Protein AF-A0A960NPB0-F1 (afdb_monomer)

Radius of gyration: 11.84 Å; Cα contacts (8 Å, |Δi|>4): 55; chains: 1; bounding box: 25×20×27 Å

Secondary structure (DSSP, 8-state):
-EEEEEEETTEEEEEEE---TT-S--B--SGGGTT-SSSSBPP-

pLDDT: mean 95.13, std 4.95, range [66.88, 98.31]

Structure (mmCIF, N/CA/C/O backbone):
data_AF-A0A960NPB0-F1
#
_entry.id   AF-A0A960NPB0-F1
#
loop_
_atom_site.group_PDB
_atom_site.id
_atom_site.type_s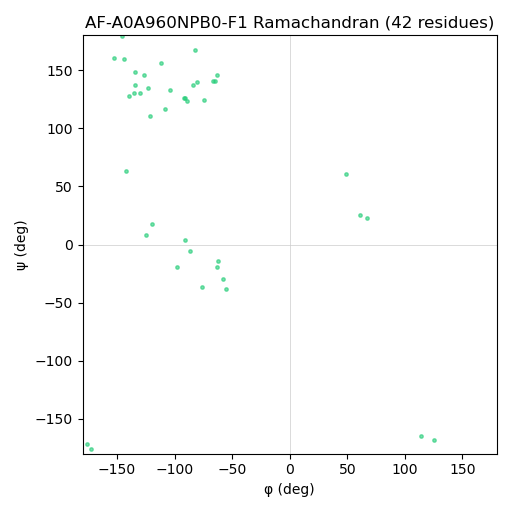ymbol
_atom_site.label_atom_id
_atom_site.label_alt_id
_atom_site.label_comp_id
_atom_site.label_asym_id
_atom_site.label_entity_id
_atom_site.label_seq_id
_atom_site.pdbx_PDB_ins_code
_atom_site.Cartn_x
_atom_site.Cartn_y
_atom_site.Cartn_z
_atom_site.occupancy
_atom_site.B_iso_or_equiv
_atom_site.auth_seq_id
_atom_site.auth_comp_id
_atom_site.auth_asym_id
_atom_site.auth_atom_id
_atom_site.pdbx_PDB_model_num
ATOM 1 N N . MET A 1 1 ? -5.390 -12.528 -10.616 1.00 88.31 1 MET A N 1
ATOM 2 C CA . MET A 1 1 ? -5.357 -12.569 -9.137 1.00 88.31 1 MET A CA 1
ATOM 3 C C . MET A 1 1 ? -3.909 -12.723 -8.709 1.00 88.31 1 MET A C 1
ATOM 5 O O . MET A 1 1 ? -3.157 -13.309 -9.476 1.00 88.31 1 MET A O 1
ATOM 9 N N . GLY A 1 2 ? -3.516 -12.189 -7.556 1.00 96.19 2 GLY A N 1
ATOM 10 C CA . GLY A 1 2 ? -2.139 -12.205 -7.052 1.00 96.19 2 GLY A CA 1
ATOM 11 C C . GLY A 1 2 ? -1.500 -10.818 -6.974 1.00 96.19 2 GLY A C 1
ATOM 12 O O . GLY A 1 2 ? -2.204 -9.809 -7.040 1.00 96.19 2 GLY A O 1
ATOM 13 N N . ALA A 1 3 ? -0.174 -10.801 -6.833 1.00 97.69 3 ALA A N 1
ATOM 14 C CA . ALA A 1 3 ? 0.672 -9.612 -6.780 1.00 97.69 3 ALA A CA 1
ATOM 15 C C . ALA A 1 3 ? 1.477 -9.500 -8.083 1.00 97.69 3 ALA A C 1
ATOM 17 O O . ALA A 1 3 ? 2.267 -10.387 -8.403 1.00 97.69 3 ALA A O 1
ATOM 18 N N . ILE A 1 4 ? 1.244 -8.440 -8.858 1.00 97.50 4 ILE A N 1
ATOM 19 C CA . ILE A 1 4 ? 1.828 -8.264 -10.194 1.00 97.50 4 ILE A CA 1
ATOM 20 C C . ILE A 1 4 ? 2.636 -6.961 -10.219 1.00 97.50 4 ILE A C 1
ATOM 22 O O . ILE A 1 4 ? 2.030 -5.886 -10.155 1.00 97.50 4 ILE A O 1
ATOM 26 N N . PRO A 1 5 ? 3.977 -7.028 -10.311 1.00 97.56 5 PRO A N 1
ATOM 27 C CA . PRO A 1 5 ? 4.814 -5.849 -10.497 1.00 97.56 5 PRO A CA 1
ATOM 28 C C . PRO A 1 5 ? 4.529 -5.152 -11.831 1.00 97.56 5 PRO A C 1
ATOM 30 O O . PRO A 1 5 ? 4.258 -5.806 -12.838 1.00 97.56 5 PRO A O 1
ATOM 33 N N . TYR A 1 6 ? 4.633 -3.827 -11.851 1.00 96.50 6 TYR A N 1
ATOM 34 C CA . TYR A 1 6 ? 4.531 -3.024 -13.064 1.00 96.50 6 TYR A CA 1
ATOM 35 C C . TYR A 1 6 ? 5.487 -1.827 -13.033 1.00 96.50 6 TYR A C 1
ATOM 37 O O . TYR A 1 6 ? 5.927 -1.373 -11.975 1.00 96.50 6 TYR A O 1
ATOM 45 N N . ALA A 1 7 ? 5.772 -1.296 -14.220 1.00 97.75 7 ALA A N 1
ATOM 46 C CA . ALA A 1 7 ? 6.521 -0.065 -14.431 1.00 97.75 7 ALA A CA 1
ATOM 47 C C . ALA A 1 7 ? 5.812 0.777 -15.499 1.00 97.75 7 ALA A C 1
ATOM 49 O O . ALA A 1 7 ? 5.461 0.261 -16.560 1.00 97.75 7 ALA A O 1
ATOM 50 N N . GLY A 1 8 ? 5.583 2.059 -15.218 1.00 94.25 8 GLY A N 1
ATOM 51 C CA . GLY A 1 8 ? 4.931 2.999 -16.126 1.00 94.25 8 GLY A CA 1
ATOM 52 C C . GLY A 1 8 ? 5.488 4.414 -15.994 1.00 94.25 8 GLY A C 1
ATOM 53 O O . GLY A 1 8 ? 6.366 4.680 -15.176 1.00 94.25 8 GLY A O 1
ATOM 54 N N . ILE A 1 9 ? 4.954 5.342 -16.792 1.00 92.75 9 ILE A N 1
ATOM 55 C CA . ILE A 1 9 ? 5.416 6.743 -16.835 1.00 92.75 9 ILE A CA 1
ATOM 56 C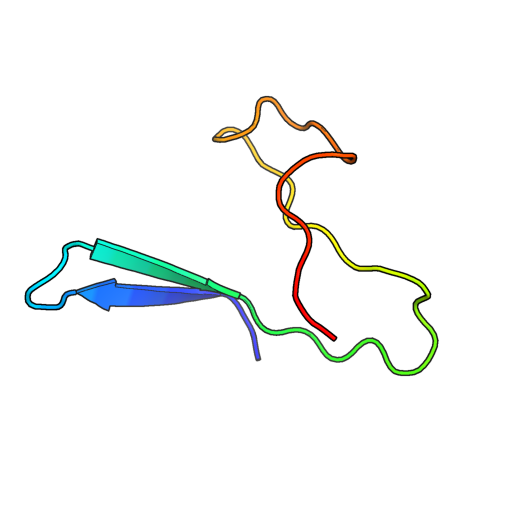 C . ILE A 1 9 ? 5.333 7.439 -15.462 1.00 92.75 9 ILE A C 1
ATOM 58 O O . ILE A 1 9 ? 6.136 8.313 -15.159 1.00 92.75 9 ILE A O 1
ATOM 62 N N . SER A 1 10 ? 4.386 7.022 -14.615 1.00 92.62 10 SER A N 1
ATOM 63 C CA . SER A 1 10 ? 4.167 7.569 -13.271 1.00 92.62 10 SER A CA 1
ATOM 64 C C . SER A 1 10 ? 4.938 6.838 -12.164 1.00 92.62 10 SER A C 1
ATOM 66 O O . SER A 1 10 ? 4.754 7.164 -10.996 1.00 92.62 10 SER A O 1
ATOM 68 N N . GLY A 1 11 ? 5.779 5.853 -12.501 1.00 96.56 11 GLY A N 1
ATOM 69 C CA . GLY A 1 11 ? 6.593 5.105 -11.543 1.00 96.56 11 GLY A CA 1
ATOM 70 C C . GLY A 1 11 ? 6.415 3.589 -11.618 1.00 96.56 11 GLY A C 1
ATOM 71 O O . GLY A 1 11 ? 5.833 3.043 -12.558 1.00 96.56 11 GLY A O 1
ATOM 72 N N . THR A 1 12 ? 6.947 2.902 -10.610 1.00 97.12 12 THR A N 1
ATOM 73 C CA . THR A 1 12 ? 6.862 1.443 -10.453 1.00 97.12 12 THR A CA 1
ATOM 74 C C . THR A 1 12 ? 5.984 1.086 -9.257 1.00 97.12 12 THR A C 1
ATOM 76 O O . THR A 1 12 ? 5.796 1.901 -8.355 1.00 97.12 12 THR A O 1
ATOM 79 N N . GLY A 1 13 ? 5.418 -0.119 -9.257 1.00 96.00 13 GLY A N 1
ATOM 80 C CA . GLY A 1 13 ? 4.566 -0.584 -8.166 1.00 96.00 13 GLY A CA 1
ATOM 81 C C . GLY A 1 13 ? 4.111 -2.026 -8.340 1.00 96.00 13 GLY A C 1
ATOM 82 O O . GLY A 1 13 ? 4.570 -2.737 -9.234 1.00 96.00 13 GLY A O 1
ATOM 83 N N . VAL A 1 14 ? 3.191 -2.458 -7.478 1.00 96.94 14 VAL A N 1
ATOM 84 C CA . VAL A 1 14 ? 2.593 -3.797 -7.514 1.00 96.94 14 VAL A CA 1
ATOM 85 C C . VAL A 1 14 ? 1.078 -3.667 -7.450 1.00 96.94 14 VAL A C 1
ATOM 87 O O . VAL A 1 14 ? 0.540 -2.981 -6.586 1.00 96.94 14 VAL A O 1
ATOM 90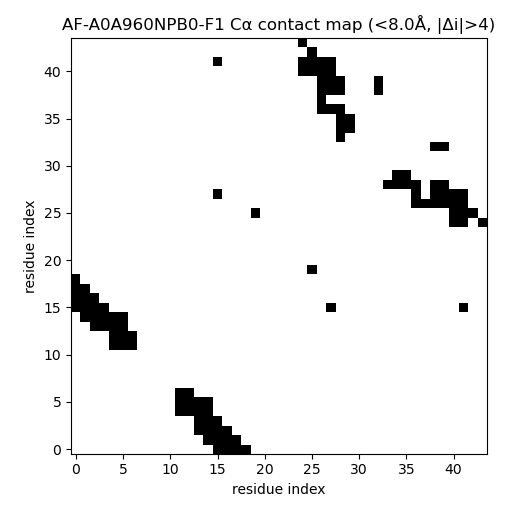 N N . THR A 1 15 ? 0.376 -4.337 -8.362 1.00 96.00 15 THR A N 1
ATOM 91 C CA . THR A 1 15 ? -1.081 -4.488 -8.281 1.00 96.00 15 THR A CA 1
ATOM 92 C C . THR A 1 15 ? -1.423 -5.767 -7.527 1.00 96.00 15 THR A C 1
ATOM 94 O O . THR A 1 15 ? -0.989 -6.847 -7.930 1.00 96.00 15 THR A O 1
ATOM 97 N N . PHE A 1 16 ? -2.251 -5.659 -6.487 1.00 97.06 16 PHE A N 1
ATOM 98 C CA . PHE A 1 16 ? -2.787 -6.793 -5.733 1.00 97.06 16 PHE A CA 1
ATOM 99 C C . PHE A 1 16 ? -4.249 -7.048 -6.123 1.00 97.06 16 PHE A C 1
ATOM 101 O O . PHE A 1 16 ? -5.046 -6.114 -6.190 1.00 97.06 16 PHE A O 1
ATOM 108 N N . ARG A 1 17 ? -4.621 -8.306 -6.393 1.00 96.62 17 ARG A N 1
ATOM 109 C CA . ARG A 1 17 ? -6.021 -8.717 -6.622 1.00 96.62 17 ARG A CA 1
ATOM 110 C C . ARG A 1 17 ? -6.322 -10.046 -5.955 1.00 96.62 17 ARG A C 1
ATOM 112 O O . ARG A 1 17 ? -5.661 -11.039 -6.252 1.00 96.62 17 ARG A O 1
ATOM 119 N N . VAL A 1 18 ? -7.378 -10.097 -5.157 1.00 95.06 18 VAL A N 1
ATOM 120 C CA . VAL A 1 18 ? -7.855 -11.317 -4.497 1.00 95.06 18 VAL A CA 1
ATOM 121 C C . VAL A 1 18 ? -9.368 -11.433 -4.649 1.00 95.06 18 VAL A C 1
ATOM 123 O O . VAL A 1 18 ? -10.057 -10.429 -4.7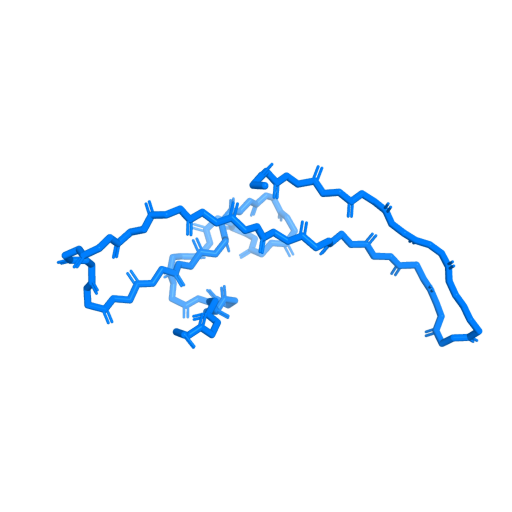95 1.00 95.06 18 VAL A O 1
ATOM 126 N N . TRP A 1 19 ? -9.874 -12.663 -4.721 1.00 94.94 19 TRP A N 1
ATOM 127 C CA . TRP A 1 19 ? -11.309 -12.896 -4.713 1.00 94.94 19 TRP A CA 1
ATOM 128 C C . TRP A 1 19 ? -11.720 -13.046 -3.259 1.00 94.94 19 TRP A C 1
ATOM 130 O O . TRP A 1 19 ? -11.174 -13.889 -2.551 1.00 94.94 19 TRP A O 1
ATOM 140 N N . ALA A 1 20 ? -12.656 -12.214 -2.828 1.00 92.94 20 ALA A N 1
ATOM 141 C CA . ALA A 1 20 ? -13.107 -12.168 -1.449 1.00 92.94 20 ALA A CA 1
ATOM 142 C C . ALA A 1 20 ? -14.622 -11.927 -1.415 1.00 92.94 20 ALA A C 1
ATOM 144 O O . ALA A 1 20 ? -15.095 -10.901 -0.945 1.00 92.94 20 ALA A O 1
ATOM 145 N N . GLY A 1 21 ? -15.390 -12.874 -1.967 1.00 92.25 21 GLY A N 1
ATOM 146 C CA . GLY A 1 21 ? -16.827 -12.704 -2.230 1.00 92.25 21 GLY A CA 1
ATOM 147 C C . GLY A 1 21 ? -17.719 -12.473 -1.002 1.00 92.25 21 GLY A C 1
ATOM 148 O O . GLY A 1 21 ? -18.865 -12.071 -1.166 1.00 92.25 21 GLY A O 1
ATOM 149 N N . SER A 1 22 ? -17.219 -12.714 0.211 1.00 92.19 22 SER A N 1
ATOM 150 C CA . SER A 1 22 ? -17.940 -12.488 1.471 1.00 92.19 22 SER A CA 1
ATOM 151 C C . SER A 1 22 ?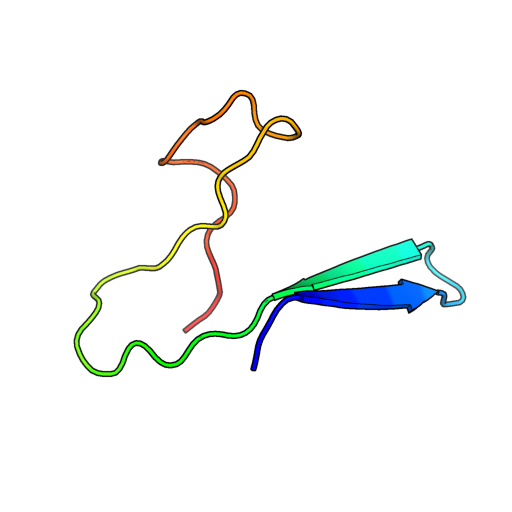 -17.183 -11.586 2.454 1.00 92.19 22 SER A C 1
ATOM 153 O O . SER A 1 22 ? -17.576 -11.500 3.616 1.00 92.19 22 SER A O 1
ATOM 155 N N . ALA A 1 23 ? -16.071 -10.971 2.040 1.00 94.56 23 ALA A N 1
ATOM 156 C CA . ALA A 1 23 ? -15.301 -10.096 2.917 1.00 94.56 23 ALA A CA 1
ATOM 157 C C . ALA A 1 23 ? -15.937 -8.703 2.980 1.00 94.56 23 ALA A C 1
ATOM 159 O O . ALA A 1 23 ? -16.379 -8.168 1.967 1.00 94.56 23 ALA A O 1
ATOM 160 N N . VAL A 1 24 ? -15.951 -8.109 4.174 1.00 94.44 24 VAL A N 1
ATOM 161 C CA . VAL A 1 24 ? -16.421 -6.728 4.375 1.00 94.44 24 VAL A CA 1
ATOM 162 C C . VAL A 1 24 ? -15.368 -5.723 3.896 1.00 94.44 24 VAL A C 1
ATOM 164 O O . VAL A 1 24 ? -15.707 -4.693 3.320 1.00 94.44 24 VAL A O 1
ATOM 167 N N . SER A 1 25 ? -14.090 -6.042 4.095 1.00 95.69 25 SER A N 1
ATOM 168 C CA . SER A 1 25 ? -12.946 -5.294 3.579 1.00 95.69 25 SER A CA 1
ATOM 169 C C . SER A 1 25 ? -11.750 -6.226 3.386 1.00 95.69 25 SER A C 1
ATOM 171 O O . SER A 1 25 ? -11.694 -7.323 3.950 1.00 95.69 25 SER A O 1
ATOM 173 N N . VAL A 1 26 ? -10.790 -5.795 2.568 1.00 96.31 26 VAL A N 1
ATOM 174 C CA . VAL A 1 26 ? -9.509 -6.481 2.380 1.00 96.31 26 VAL A CA 1
ATOM 175 C C . VAL A 1 26 ? -8.399 -5.442 2.418 1.00 96.31 26 VAL A C 1
ATOM 177 O O . VAL A 1 26 ? -8.538 -4.380 1.822 1.00 96.31 26 VAL A O 1
ATOM 180 N N . HIS A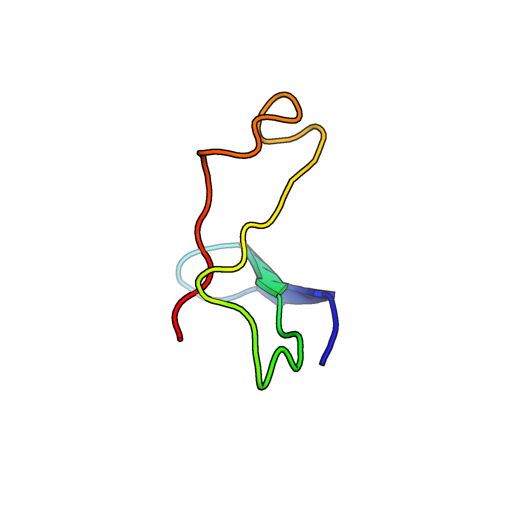 1 27 ? -7.302 -5.748 3.103 1.00 97.69 27 HIS A N 1
ATOM 181 C CA . HIS A 1 27 ? -6.136 -4.878 3.242 1.00 97.69 27 HIS A CA 1
ATOM 182 C C . HIS A 1 27 ? -4.877 -5.642 2.821 1.00 97.69 27 HIS A C 1
ATOM 184 O O . HIS A 1 27 ? -4.794 -6.859 3.011 1.00 97.69 27 HIS A O 1
ATOM 190 N N . VAL A 1 28 ? -3.903 -4.950 2.224 1.00 97.56 28 VAL A N 1
ATOM 191 C CA . VAL A 1 28 ? -2.574 -5.529 1.967 1.00 97.56 28 VAL A CA 1
ATOM 192 C C . VAL A 1 28 ? -1.696 -5.220 3.167 1.00 97.56 28 VAL A C 1
ATOM 194 O O . VAL A 1 28 ? -1.568 -4.056 3.522 1.00 97.56 28 VAL A O 1
ATOM 197 N N . VAL A 1 29 ? -1.089 -6.239 3.767 1.00 97.94 29 VAL A N 1
ATOM 198 C CA . VAL A 1 29 ? -0.259 -6.105 4.971 1.00 97.94 29 VAL A CA 1
ATOM 199 C C . VAL A 1 29 ? 1.128 -6.671 4.689 1.00 97.94 29 VAL A C 1
ATOM 201 O O . VAL A 1 29 ? 1.242 -7.746 4.094 1.00 97.94 29 VAL A O 1
ATOM 204 N N . GLY A 1 30 ? 2.178 -5.955 5.092 1.00 97.69 30 GLY A N 1
ATOM 205 C CA . GLY A 1 30 ? 3.559 -6.381 4.884 1.00 97.69 30 GLY A CA 1
ATOM 206 C C . GLY A 1 30 ? 4.583 -5.491 5.582 1.00 97.69 30 GLY A C 1
ATOM 207 O O . GLY A 1 30 ? 4.253 -4.548 6.293 1.00 97.69 30 GLY A O 1
ATOM 208 N N . ASP A 1 31 ? 5.860 -5.768 5.359 1.00 98.19 31 ASP A N 1
ATOM 209 C CA . ASP A 1 31 ? 6.961 -4.966 5.903 1.00 98.19 31 ASP A CA 1
ATOM 210 C C . ASP A 1 31 ? 6.873 -3.473 5.527 1.00 98.19 31 ASP A C 1
ATOM 212 O O . ASP A 1 31 ? 7.121 -2.607 6.365 1.00 98.19 31 ASP A O 1
ATOM 216 N N . PHE A 1 32 ? 6.446 -3.166 4.302 1.00 97.06 32 PHE A N 1
ATOM 217 C CA . PHE A 1 32 ? 6.321 -1.809 3.768 1.00 97.06 32 PHE A CA 1
ATOM 218 C C . PHE A 1 32 ? 5.308 -0.923 4.512 1.00 97.06 32 PHE A C 1
ATOM 220 O O . PHE A 1 32 ? 5.373 0.299 4.380 1.00 97.06 32 PHE A O 1
ATOM 227 N N . ASN A 1 33 ? 4.378 -1.509 5.274 1.00 97.12 33 ASN A N 1
ATOM 228 C CA . ASN A 1 33 ? 3.422 -0.779 6.109 1.00 97.12 33 ASN A CA 1
ATOM 229 C C . ASN A 1 33 ? 3.551 -1.127 7.602 1.00 97.12 33 ASN A C 1
ATOM 231 O O . ASN A 1 33 ? 2.635 -0.866 8.375 1.00 97.12 33 ASN A O 1
ATOM 235 N N . GLY A 1 34 ? 4.682 -1.712 8.016 1.00 98.31 34 GLY A N 1
ATOM 236 C CA . GLY A 1 34 ? 4.923 -2.076 9.413 1.00 98.31 34 GLY A CA 1
ATOM 237 C C . GLY A 1 34 ? 4.009 -3.188 9.927 1.00 98.31 34 GLY A C 1
ATOM 238 O O . GLY A 1 34 ? 3.823 -3.296 11.135 1.00 98.31 34 GLY A O 1
ATOM 239 N N . TRP A 1 35 ? 3.461 -4.009 9.027 1.00 97.44 35 TRP A N 1
ATOM 240 C CA . TRP A 1 35 ? 2.471 -5.042 9.330 1.00 97.44 35 TRP A CA 1
ATOM 241 C C . TRP A 1 35 ? 1.160 -4.506 9.932 1.00 97.44 35 TRP A C 1
ATOM 243 O O . TRP A 1 35 ? 0.455 -5.241 10.618 1.00 97.44 35 TRP A O 1
ATOM 253 N N . ASP A 1 36 ? 0.822 -3.244 9.661 1.00 98.06 36 ASP A N 1
ATOM 254 C CA . ASP A 1 36 ? -0.434 -2.624 10.090 1.00 98.06 36 ASP A CA 1
ATOM 255 C C . ASP A 1 36 ? -1.615 -3.139 9.241 1.00 98.06 36 ASP A C 1
ATOM 257 O O . ASP A 1 36 ? -1.602 -3.049 8.008 1.00 98.06 36 ASP A O 1
ATOM 261 N N . ASP A 1 37 ? -2.637 -3.689 9.902 1.00 96.75 37 ASP A N 1
ATOM 262 C CA . ASP A 1 37 ? -3.833 -4.274 9.285 1.00 96.75 37 ASP A CA 1
ATOM 263 C C . ASP A 1 37 ? -4.951 -3.258 9.000 1.00 96.75 37 ASP A C 1
ATOM 265 O O . ASP A 1 37 ? -5.941 -3.587 8.346 1.00 96.75 37 ASP A O 1
ATOM 269 N N . THR A 1 38 ? -4.777 -2.008 9.428 1.00 96.94 38 THR A N 1
ATOM 270 C CA . THR A 1 38 ? -5.719 -0.907 9.196 1.00 96.94 38 THR A CA 1
ATOM 271 C C . THR A 1 38 ? -5.324 -0.031 8.006 1.00 96.94 38 THR A C 1
ATOM 273 O O . THR A 1 38 ? -6.163 0.670 7.434 1.00 96.94 38 THR A O 1
ATOM 276 N N . GLN A 1 39 ? -4.057 -0.090 7.594 1.00 94.69 39 GLN A N 1
ATOM 277 C CA . GLN A 1 39 ? -3.512 0.650 6.456 1.00 94.69 39 GLN A CA 1
ATOM 278 C C . GLN A 1 3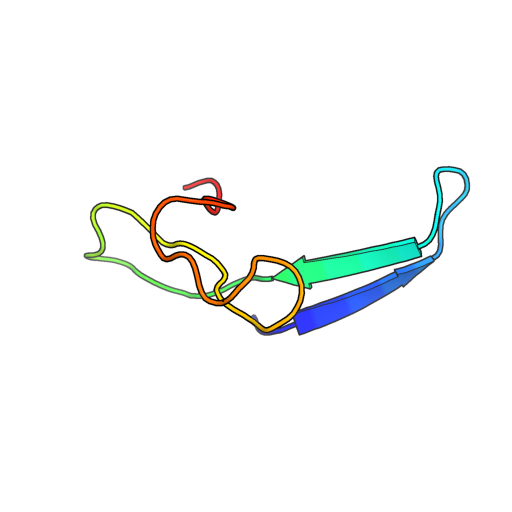9 ? -3.797 -0.073 5.125 1.00 94.69 39 GLN A C 1
ATOM 280 O O . GLN A 1 39 ? -4.226 -1.225 5.096 1.00 94.69 39 GLN A O 1
ATOM 285 N N . THR A 1 40 ? -3.584 0.615 3.998 1.00 97.38 40 THR A N 1
ATOM 286 C CA . THR A 1 40 ? -3.610 0.033 2.633 1.00 97.38 40 THR A CA 1
ATOM 287 C C . THR A 1 40 ? -4.833 -0.846 2.288 1.00 97.38 40 THR A C 1
ATOM 289 O O . THR A 1 40 ? -4.675 -2.023 1.936 1.00 97.38 40 THR A O 1
ATOM 292 N N . PRO A 1 41 ? -6.060 -0.283 2.328 1.00 97.12 41 PRO A N 1
ATOM 293 C CA . PRO A 1 41 ? -7.270 -0.987 1.906 1.00 97.12 41 PRO A CA 1
ATOM 294 C C . PRO A 1 41 ? -7.269 -1.270 0.393 1.00 97.12 41 PRO A C 1
ATOM 296 O O . PRO A 1 41 ? -6.873 -0.426 -0.414 1.00 97.12 41 PRO A O 1
ATOM 299 N N . LEU A 1 42 ? -7.756 -2.448 -0.003 1.00 95.94 42 LEU A N 1
ATOM 300 C CA . LEU A 1 42 ? -8.092 -2.772 -1.388 1.00 95.94 42 LEU A CA 1
ATOM 301 C C . LEU A 1 42 ? -9.497 -2.264 -1.711 1.00 95.94 42 LEU A C 1
ATOM 303 O O . LEU A 1 42 ? -10.427 -2.419 -0.920 1.00 95.94 42 LEU A O 1
ATOM 307 N N . ALA A 1 43 ? -9.645 -1.674 -2.896 1.00 87.00 43 ALA A N 1
ATOM 308 C CA . ALA A 1 43 ? -10.953 -1.298 -3.418 1.00 87.00 43 ALA A CA 1
ATOM 309 C C . ALA A 1 43 ? -11.813 -2.552 -3.670 1.00 87.00 43 ALA A C 1
ATOM 311 O O . ALA A 1 43 ? -11.289 -3.569 -4.138 1.00 87.00 43 ALA A O 1
ATOM 312 N N . LEU A 1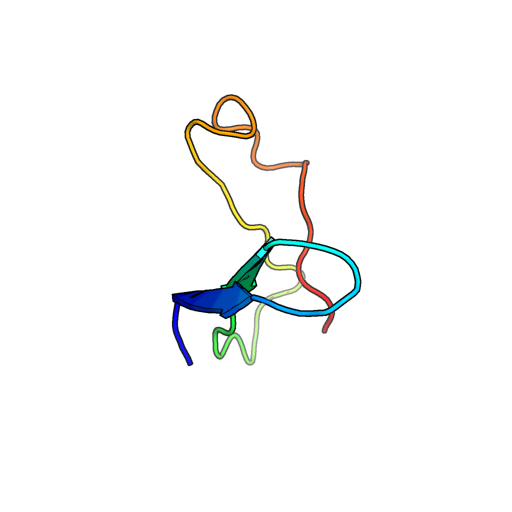 44 ? -13.109 -2.452 -3.349 1.00 66.88 44 LEU A N 1
ATOM 313 C CA . LEU A 1 44 ? -14.132 -3.460 -3.656 1.00 66.88 44 LEU A CA 1
ATOM 314 C C . LEU A 1 44 ? -14.446 -3.508 -5.157 1.00 66.88 44 LEU A C 1
ATOM 316 O O . LEU A 1 44 ? -14.445 -2.429 -5.795 1.00 66.88 44 LEU A O 1
#

Mean predicted aligned error: 3.01 Å

Sequence (44 aa):
MGAIPYAGISGTGVTFRVWAGSAVSVHVVGDFNGWDDTQTPLAL

Foldseek 3Di:
DAWAWDQDPVGTDIDGDDDDPPD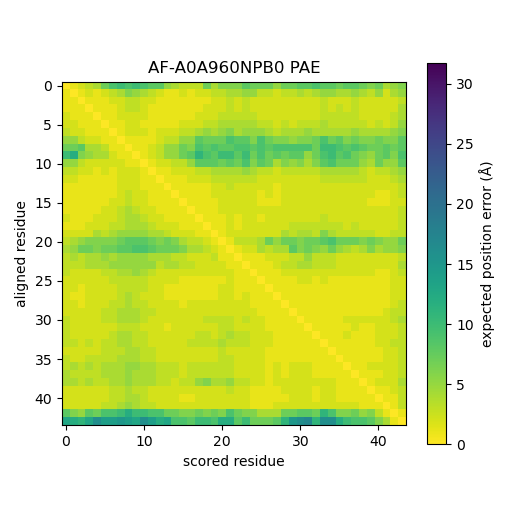PWAADADVVVPRDRVPHTDDD

Nearest PDB structures (foldseek):
  4lq1-assembly4_D  TM=8.980E-01  e=1.392E-01  Escherichia coli
  5e70-assembly2_B  TM=9.040E-01  e=1.585E-01  Escherichia coli O139:H28 str. E24377A
  5e6z-assembly3_C  TM=8.810E-01  e=1.585E-01  Escherichia coli O139:H28 str. E24377A

Solvent-accessible surface area (backbone atoms only — not comparable to full-atom values): 3071 Å² total; per-residue (Å²): 122,48,78,45,77,51,77,54,99,92,47,71,53,68,51,77,42,80,91,58,96,84,55,95,75,52,56,62,66,38,80,95,60,75,58,37,76,86,45,61,70,56,84,132